Protein AF-A0A6J1WK79-F1 (afdb_monomer_lite)

Sequence (87 aa):
MGLFSKQVEETSPLAAYEGAKLEPRPPFVAPHAVWVRYLCEVAETAKYNSLEKVEMLASLLHRTLPITVGDVRDHINRHVEAVGVRF

Foldseek 3Di:
DQQFDQADDADDPVDDDVPHDNDDDHGRCVVLQVVLVVLVVQCVVCVVPPPVSVVVSVVVCVVQDDPDPPDRPGDGHPDPVSVSSVD

Structure (mmCIF, N/CA/C/O backbone):
data_AF-A0A6J1WK79-F1
#
_entry.id   AF-A0A6J1WK79-F1
#
loop_
_atom_site.group_PDB
_atom_site.id
_atom_site.type_symbol
_atom_site.label_atom_id
_atom_site.label_alt_id
_atom_site.label_comp_id
_atom_site.label_asym_id
_atom_site.label_entity_id
_atom_site.label_seq_id
_atom_site.pdbx_PDB_ins_code
_atom_site.Cartn_x
_atom_site.Cartn_y
_atom_site.Cartn_z
_atom_site.occupancy
_atom_site.B_iso_or_equiv
_atom_site.auth_seq_id
_atom_site.auth_comp_id
_atom_site.auth_asym_id
_atom_site.auth_atom_id
_atom_site.pdbx_PDB_model_num
ATOM 1 N N . MET A 1 1 ? -1.499 -8.328 -6.817 1.00 85.56 1 MET A N 1
ATOM 2 C CA . MET A 1 1 ? -2.182 -7.345 -7.702 1.00 85.56 1 MET A CA 1
ATOM 3 C C . MET A 1 1 ? -1.870 -5.939 -7.219 1.00 85.56 1 MET A C 1
ATOM 5 O O . MET A 1 1 ? -1.692 -5.782 -6.020 1.00 85.56 1 MET A O 1
ATOM 9 N N . GLY A 1 2 ? -1.817 -4.940 -8.107 1.00 92.12 2 GLY A N 1
ATOM 10 C CA . GLY A 1 2 ? -1.609 -3.533 -7.731 1.00 92.12 2 GLY A CA 1
ATOM 11 C C . GLY A 1 2 ? -0.433 -3.326 -6.773 1.00 92.12 2 GLY A C 1
ATOM 12 O O . GLY A 1 2 ? 0.699 -3.642 -7.130 1.00 92.12 2 GLY A O 1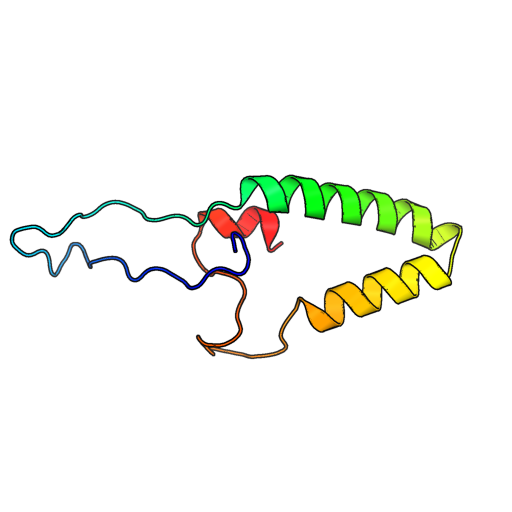
ATOM 13 N N . LEU A 1 3 ? -0.712 -2.869 -5.549 1.00 92.75 3 LEU A N 1
ATOM 14 C CA . LEU A 1 3 ? 0.293 -2.628 -4.504 1.00 92.75 3 LEU A CA 1
ATOM 15 C C . LEU A 1 3 ? 1.130 -3.876 -4.166 1.00 92.75 3 LEU A C 1
ATOM 17 O O . LEU A 1 3 ? 2.327 -3.776 -3.922 1.00 92.75 3 LEU A O 1
ATOM 21 N N . PHE A 1 4 ? 0.517 -5.057 -4.224 1.00 91.94 4 PHE A N 1
ATOM 22 C CA . PHE A 1 4 ? 1.153 -6.356 -3.979 1.00 91.94 4 PHE A CA 1
ATOM 23 C C . PHE A 1 4 ? 1.447 -7.095 -5.296 1.00 91.94 4 PHE A C 1
ATOM 25 O O . PHE A 1 4 ? 1.255 -8.306 -5.413 1.00 91.94 4 PHE A O 1
ATOM 32 N N . SER A 1 5 ? 1.744 -6.370 -6.375 1.00 91.50 5 SER A N 1
ATOM 33 C CA . SER A 1 5 ? 2.223 -6.972 -7.626 1.00 91.50 5 SER A CA 1
ATOM 34 C C . SER A 1 5 ? 3.746 -7.058 -7.630 1.00 91.50 5 SER A C 1
ATOM 36 O O . SER A 1 5 ? 4.421 -6.230 -7.018 1.00 91.50 5 SER A O 1
ATOM 38 N N . LYS A 1 6 ? 4.284 -8.045 -8.355 1.00 89.00 6 LYS A N 1
ATOM 39 C CA . LYS A 1 6 ? 5.727 -8.144 -8.581 1.00 89.00 6 LYS A CA 1
ATOM 40 C C . LYS A 1 6 ? 6.230 -6.878 -9.272 1.00 89.00 6 LYS A C 1
ATOM 42 O O . LYS A 1 6 ? 5.562 -6.356 -10.165 1.00 89.00 6 LYS A O 1
ATOM 47 N N . GLN A 1 7 ? 7.405 -6.410 -8.863 1.00 87.38 7 GLN A N 1
ATOM 48 C CA . GLN A 1 7 ? 8.090 -5.333 -9.567 1.00 87.38 7 GLN A CA 1
ATOM 49 C C . GLN A 1 7 ? 8.408 -5.801 -10.990 1.00 87.38 7 GLN A C 1
ATOM 51 O O . GLN A 1 7 ? 8.960 -6.885 -11.176 1.00 87.38 7 GLN A O 1
ATOM 56 N N . VAL A 1 8 ? 8.048 -4.992 -11.985 1.00 88.56 8 VAL A N 1
ATOM 57 C CA . VAL A 1 8 ? 8.459 -5.237 -13.367 1.00 88.56 8 VAL A CA 1
ATOM 58 C C . VAL A 1 8 ? 9.880 -4.713 -13.530 1.00 88.56 8 VAL A C 1
ATOM 60 O O . VAL A 1 8 ? 10.180 -3.599 -13.104 1.00 88.56 8 VAL A O 1
ATOM 63 N N . GLU A 1 9 ? 10.751 -5.529 -14.115 1.00 86.56 9 GLU A N 1
ATOM 64 C CA . GLU A 1 9 ? 12.108 -5.114 -14.451 1.00 86.56 9 GLU A CA 1
ATOM 65 C C . GLU A 1 9 ? 12.064 -4.136 -15.632 1.00 86.56 9 GLU A C 1
ATOM 67 O O . GLU A 1 9 ? 11.487 -4.422 -16.688 1.00 86.56 9 GLU A O 1
ATOM 72 N N . GLU A 1 10 ? 12.638 -2.955 -15.423 1.00 88.38 10 GLU A N 1
ATOM 73 C CA . GLU A 1 10 ? 12.728 -1.899 -16.424 1.00 88.38 10 GLU A CA 1
ATOM 74 C C . GLU A 1 10 ? 14.112 -1.923 -17.065 1.00 88.38 10 GLU A C 1
ATOM 76 O O . GLU A 1 10 ? 15.131 -2.100 -16.395 1.00 88.38 10 GLU A O 1
ATOM 81 N N . THR A 1 11 ? 14.156 -1.762 -18.386 1.00 90.06 11 THR A N 1
ATOM 82 C CA . THR A 1 11 ? 15.425 -1.736 -19.110 1.00 90.06 11 THR A CA 1
ATOM 83 C C . THR A 1 11 ? 16.176 -0.455 -18.775 1.00 90.06 11 THR A C 1
ATOM 85 O O . THR A 1 11 ? 15.640 0.643 -18.916 1.00 90.06 11 THR A O 1
ATOM 88 N N . SER A 1 12 ? 17.436 -0.597 -18.357 1.00 89.50 12 SER A N 1
ATOM 89 C CA . SER A 1 12 ? 18.294 0.552 -18.077 1.00 89.50 12 SER A CA 1
ATOM 90 C C . SER A 1 12 ? 18.479 1.404 -19.339 1.00 89.50 12 SER A C 1
ATOM 92 O O . SER A 1 12 ? 18.850 0.858 -20.383 1.00 89.50 12 SER A O 1
ATOM 94 N N . PRO A 1 13 ? 18.311 2.739 -19.261 1.00 90.00 13 PRO A N 1
ATOM 95 C CA . PRO A 1 13 ? 18.545 3.624 -20.402 1.00 90.00 13 PRO A CA 1
ATOM 96 C C . PRO A 1 13 ? 20.010 3.606 -20.865 1.00 90.00 13 PRO A C 1
ATOM 98 O O .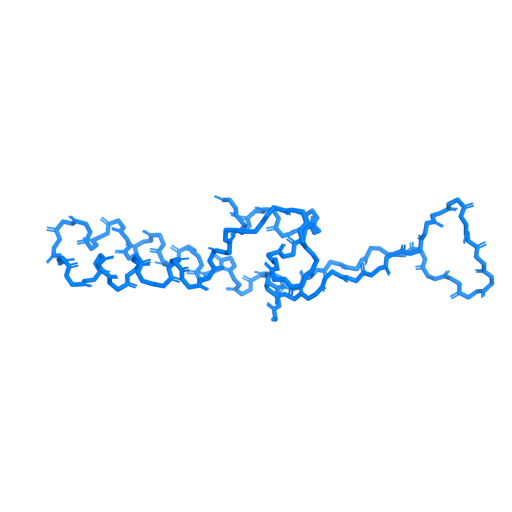 PRO A 1 13 ? 20.295 3.932 -22.012 1.00 90.00 13 PRO A O 1
ATOM 101 N N . LEU A 1 14 ? 20.938 3.188 -19.996 1.00 93.19 14 LEU A N 1
ATOM 102 C CA . LEU A 1 14 ? 22.360 3.044 -20.319 1.00 93.19 14 LEU A CA 1
ATOM 103 C C . LEU A 1 14 ? 22.686 1.733 -21.056 1.00 93.19 14 LEU A C 1
ATOM 105 O O . LEU A 1 14 ? 23.806 1.565 -21.526 1.00 93.19 14 LEU A O 1
ATOM 109 N N . ALA A 1 15 ? 21.730 0.805 -21.145 1.00 91.06 15 ALA A N 1
ATOM 110 C CA . ALA A 1 15 ? 21.872 -0.496 -21.798 1.00 91.06 15 ALA A CA 1
ATOM 111 C C . ALA A 1 15 ? 20.704 -0.755 -22.770 1.00 91.06 15 ALA A C 1
ATOM 113 O O . ALA A 1 15 ? 20.130 -1.845 -22.808 1.00 91.06 15 ALA A O 1
ATOM 114 N N . ALA A 1 16 ? 20.317 0.274 -23.530 1.00 91.62 16 ALA A N 1
ATOM 115 C CA . ALA A 1 16 ? 19.270 0.166 -24.539 1.00 91.62 16 ALA A CA 1
ATOM 116 C C . ALA A 1 16 ? 19.710 -0.737 -25.706 1.00 91.62 16 ALA A C 1
ATOM 118 O O . ALA A 1 16 ? 20.862 -0.701 -26.138 1.00 91.62 16 ALA A O 1
ATOM 119 N N . TYR A 1 17 ? 18.777 -1.528 -26.232 1.00 91.69 17 TYR A N 1
ATOM 120 C CA . TYR A 1 17 ? 18.976 -2.412 -27.383 1.00 91.69 17 TYR A CA 1
ATOM 121 C C . TYR A 1 17 ? 17.822 -2.252 -28.381 1.00 91.69 17 TYR A C 1
ATOM 123 O O . TYR A 1 17 ? 16.796 -1.643 -28.067 1.00 91.69 17 TYR A O 1
ATOM 131 N N . GLU A 1 18 ? 17.977 -2.776 -29.596 1.00 91.94 18 GLU A N 1
ATOM 132 C CA . GLU A 1 18 ? 16.941 -2.684 -30.628 1.00 91.94 18 GLU A CA 1
ATOM 133 C C . GLU A 1 18 ? 15.646 -3.380 -30.172 1.00 91.94 18 GLU A C 1
ATOM 135 O O . GLU A 1 18 ? 15.633 -4.568 -29.858 1.00 91.94 18 GLU A O 1
ATOM 140 N N . GLY A 1 19 ? 14.551 -2.619 -30.088 1.00 87.44 19 GLY A N 1
ATOM 141 C CA . GLY A 1 19 ? 13.266 -3.093 -29.560 1.00 87.44 19 GLY A CA 1
ATOM 142 C C . GLY A 1 19 ? 13.060 -2.883 -28.053 1.00 87.44 19 GLY A C 1
ATOM 143 O O . GLY A 1 19 ? 11.971 -3.171 -27.548 1.00 87.44 19 GLY A O 1
ATOM 144 N N . ALA A 1 20 ? 14.043 -2.338 -27.327 1.00 88.94 20 ALA A N 1
ATOM 145 C CA . ALA A 1 20 ? 13.869 -1.962 -25.928 1.00 88.94 20 ALA A CA 1
ATOM 146 C C . ALA A 1 20 ? 12.871 -0.799 -25.789 1.00 88.94 20 ALA A C 1
ATOM 148 O O . ALA A 1 20 ? 13.060 0.279 -26.353 1.00 88.94 20 ALA A O 1
ATOM 149 N N . LYS A 1 21 ? 11.817 -0.999 -24.990 1.00 88.38 21 LYS A N 1
ATOM 150 C CA . LYS A 1 21 ? 10.884 0.069 -24.607 1.00 88.38 21 LYS A CA 1
ATOM 151 C C . LYS A 1 21 ? 11.333 0.707 -23.298 1.00 88.38 21 LYS A C 1
ATOM 153 O O . LYS A 1 21 ? 11.144 0.117 -22.233 1.00 88.38 21 LYS A O 1
ATOM 158 N N . LEU A 1 22 ? 11.912 1.901 -23.403 1.00 88.69 22 LEU A N 1
ATOM 159 C CA . LEU A 1 22 ? 12.335 2.737 -22.276 1.00 88.69 22 LEU A CA 1
ATOM 160 C C . LEU A 1 22 ? 11.157 3.574 -21.759 1.00 88.69 22 LEU A C 1
ATOM 162 O O . LEU A 1 22 ? 11.155 4.798 -21.850 1.00 88.69 22 LEU A O 1
ATOM 166 N N . GLU A 1 23 ? 10.125 2.897 -21.270 1.00 89.69 23 GLU A N 1
ATOM 167 C CA . GLU A 1 23 ? 8.942 3.528 -2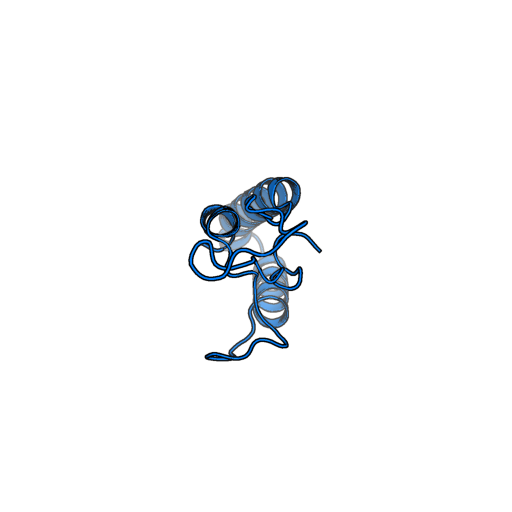0.688 1.00 89.69 23 GLU A CA 1
ATOM 168 C C . GLU A 1 23 ? 8.749 3.052 -19.241 1.00 89.69 23 GLU A C 1
ATOM 170 O O . GLU A 1 23 ? 9.003 1.873 -18.965 1.00 89.69 23 GLU A O 1
ATOM 175 N N . PRO A 1 24 ? 8.301 3.929 -18.322 1.00 88.38 24 PRO A N 1
ATOM 176 C CA . PRO A 1 24 ? 7.960 3.523 -16.964 1.00 88.38 24 PRO A CA 1
ATOM 177 C C . PRO A 1 24 ? 6.843 2.478 -16.962 1.00 88.38 24 PRO A C 1
ATOM 179 O O . PRO A 1 24 ? 5.880 2.583 -17.729 1.00 88.38 24 PRO A O 1
ATOM 182 N N . ARG A 1 25 ? 6.926 1.494 -16.066 1.00 91.12 25 ARG A N 1
ATOM 183 C CA . ARG A 1 25 ? 5.922 0.428 -15.917 1.00 91.12 25 ARG A CA 1
ATOM 184 C C . ARG A 1 25 ? 5.358 0.422 -14.497 1.00 91.12 25 ARG A C 1
ATOM 186 O O . ARG A 1 25 ? 5.641 -0.493 -13.715 1.00 91.12 25 ARG A O 1
ATOM 193 N N . PRO A 1 26 ? 4.537 1.429 -14.149 1.00 92.75 26 PRO A N 1
ATOM 194 C CA . PRO A 1 26 ? 4.012 1.558 -12.804 1.00 92.75 26 PRO A CA 1
ATOM 195 C C . PRO A 1 26 ? 2.959 0.484 -12.488 1.00 92.75 26 PRO A C 1
ATOM 197 O O . PRO A 1 26 ? 2.172 0.094 -13.356 1.00 92.75 26 PRO A O 1
ATOM 200 N N . PRO A 1 27 ? 2.876 0.025 -11.228 1.00 94.25 27 PRO A N 1
ATOM 201 C CA . PRO A 1 27 ? 1.778 -0.820 -10.783 1.00 94.25 27 PRO A CA 1
ATOM 202 C C . PRO A 1 27 ? 0.470 -0.022 -10.708 1.00 94.25 27 PRO A C 1
ATOM 204 O O . PRO A 1 27 ? 0.439 1.133 -10.288 1.00 94.25 27 PRO A O 1
ATOM 207 N N . PHE A 1 28 ? -0.655 -0.666 -11.022 1.00 95.31 28 PHE A N 1
ATOM 208 C CA . PHE A 1 28 ? -1.970 -0.043 -10.874 1.00 95.31 28 PHE A CA 1
ATOM 209 C C . PHE A 1 28 ? -2.432 -0.042 -9.405 1.00 95.31 28 PHE A C 1
ATOM 211 O O . PHE A 1 28 ? -3.000 -1.021 -8.910 1.00 95.31 28 PHE A O 1
ATOM 218 N N . VAL A 1 29 ? -2.168 1.057 -8.691 1.00 96.25 29 VAL A N 1
ATOM 219 C CA . VAL A 1 29 ? -2.430 1.189 -7.242 1.00 96.25 29 VAL A CA 1
ATOM 220 C C . VAL A 1 29 ? -3.678 1.998 -6.885 1.00 96.25 29 VAL A C 1
ATOM 222 O O . VAL A 1 29 ? -4.081 1.983 -5.726 1.00 96.25 29 VAL A O 1
ATOM 225 N N . ALA A 1 30 ? -4.346 2.635 -7.853 1.00 96.12 30 ALA A N 1
ATOM 226 C CA . ALA A 1 30 ? -5.517 3.482 -7.596 1.00 96.12 30 ALA A CA 1
ATOM 227 C C . ALA A 1 30 ? -6.630 2.797 -6.766 1.00 96.12 30 ALA A C 1
ATOM 229 O O . ALA A 1 30 ? -7.129 3.420 -5.828 1.00 96.12 30 ALA A O 1
ATOM 230 N N . PRO A 1 31 ? -6.980 1.511 -6.991 1.00 96.31 31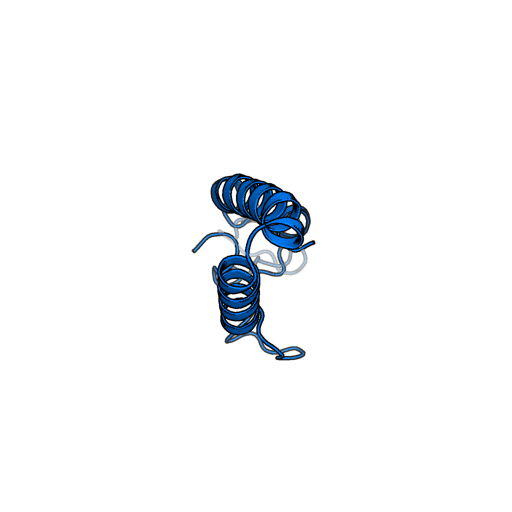 PRO A N 1
ATOM 231 C CA . PRO A 1 31 ? -7.956 0.833 -6.139 1.00 96.31 31 PRO A CA 1
ATOM 232 C C . PRO A 1 31 ? -7.473 0.677 -4.693 1.00 96.31 31 PRO A C 1
ATOM 234 O O . PRO A 1 31 ? -8.258 0.817 -3.760 1.00 96.31 31 PRO A O 1
ATOM 237 N N . HIS A 1 32 ? -6.178 0.414 -4.497 1.00 95.94 32 HIS A N 1
ATOM 238 C CA . HIS A 1 32 ? -5.603 0.260 -3.161 1.00 95.94 32 HIS A CA 1
ATOM 239 C C . HIS A 1 32 ? -5.593 1.594 -2.406 1.00 95.94 32 HIS A C 1
ATOM 241 O O . HIS A 1 32 ? -5.804 1.586 -1.202 1.00 95.94 32 HIS A O 1
ATOM 247 N N . ALA A 1 33 ? -5.440 2.730 -3.094 1.00 96.31 33 ALA A N 1
ATOM 248 C CA . ALA A 1 33 ? -5.531 4.052 -2.470 1.00 96.31 33 ALA A CA 1
ATOM 249 C C . ALA A 1 33 ? -6.907 4.292 -1.823 1.00 96.31 33 ALA A C 1
ATOM 251 O O . ALA A 1 33 ? -6.999 4.744 -0.683 1.00 96.31 33 ALA A O 1
ATOM 252 N N . VAL A 1 34 ? -7.984 3.931 -2.530 1.00 97.31 34 VAL A N 1
ATOM 253 C CA . VAL A 1 34 ? -9.356 4.032 -2.007 1.00 97.31 34 VAL A CA 1
ATOM 254 C C . VAL A 1 34 ? -9.558 3.079 -0.827 1.00 97.31 34 VAL A C 1
ATOM 256 O O . VAL A 1 34 ? -10.116 3.473 0.194 1.00 97.31 34 VAL A O 1
ATOM 259 N N . TRP A 1 35 ? -9.061 1.844 -0.941 1.00 96.19 35 TRP A N 1
ATOM 260 C CA . TRP A 1 35 ? -9.148 0.848 0.129 1.00 96.19 35 TRP A CA 1
ATOM 261 C C . TRP A 1 35 ? -8.401 1.262 1.396 1.00 96.19 35 TRP A C 1
ATOM 263 O O . TRP A 1 35 ? -8.958 1.153 2.484 1.00 96.19 35 TRP A O 1
ATOM 273 N N . VAL A 1 36 ? -7.168 1.759 1.274 1.00 95.94 36 VAL A N 1
ATOM 274 C CA . VAL A 1 36 ? -6.380 2.228 2.422 1.00 95.94 36 VAL A CA 1
ATOM 275 C C . VAL A 1 36 ? -7.070 3.411 3.090 1.00 95.94 36 VAL A C 1
ATOM 277 O O . VAL A 1 36 ? -7.235 3.395 4.306 1.00 95.94 36 VAL A O 1
ATOM 280 N N . ARG A 1 37 ? -7.578 4.378 2.314 1.00 96.81 37 ARG A N 1
ATOM 281 C CA . ARG A 1 37 ? -8.356 5.495 2.867 1.00 96.81 37 ARG A CA 1
ATOM 282 C C . ARG A 1 37 ? -9.560 5.013 3.677 1.00 96.81 37 ARG A C 1
ATOM 284 O O . ARG A 1 37 ? -9.767 5.479 4.794 1.00 96.81 37 ARG A O 1
ATOM 291 N N . TYR A 1 38 ? -10.324 4.066 3.139 1.00 96.81 38 TYR A N 1
ATOM 292 C CA . TYR A 1 38 ? -11.445 3.471 3.860 1.00 96.81 38 TYR A CA 1
ATOM 293 C C . TYR A 1 38 ? -10.989 2.791 5.160 1.00 96.81 38 TYR A C 1
ATOM 295 O O . TYR A 1 38 ? -11.580 3.019 6.213 1.00 96.81 38 TYR A O 1
ATOM 303 N N . LEU A 1 39 ? -9.910 2.001 5.122 1.00 96.38 39 LEU A N 1
ATOM 304 C CA . LEU A 1 39 ? -9.366 1.348 6.317 1.00 96.38 39 LEU A CA 1
ATOM 305 C C . LEU A 1 39 ? -8.923 2.361 7.382 1.00 96.38 39 LEU A C 1
ATOM 307 O O . LEU A 1 39 ? -9.139 2.110 8.566 1.00 96.38 39 LEU A O 1
ATOM 311 N N . CYS A 1 40 ? -8.365 3.509 6.986 1.00 96.12 40 CYS A N 1
ATOM 312 C CA . CYS A 1 40 ? -8.041 4.598 7.909 1.00 96.12 40 CYS A CA 1
ATOM 313 C C . CYS A 1 40 ? -9.296 5.153 8.597 1.00 96.12 40 CYS A C 1
ATOM 315 O O . CYS A 1 40 ? -9.310 5.299 9.817 1.00 96.12 40 CYS A O 1
ATOM 317 N N . GLU A 1 41 ? -10.369 5.412 7.847 1.00 96.44 41 GLU A N 1
ATOM 318 C CA . GLU A 1 41 ? -11.644 5.890 8.403 1.00 96.44 41 GLU A CA 1
ATOM 319 C C . GLU A 1 41 ? -12.272 4.849 9.356 1.00 96.44 41 GLU A C 1
ATOM 321 O O . GLU A 1 41 ? -12.767 5.185 10.439 1.00 96.44 41 GLU A O 1
ATOM 326 N N . VAL A 1 42 ? -12.191 3.558 9.012 1.00 96.2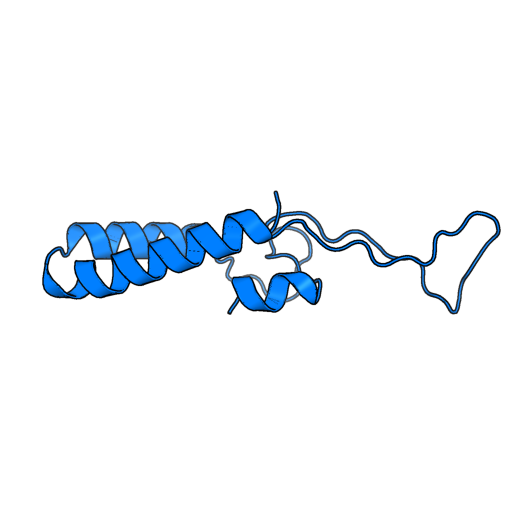5 42 VAL A N 1
ATOM 327 C CA . VAL A 1 42 ? -12.630 2.464 9.895 1.00 96.25 42 VAL A CA 1
ATOM 328 C C . VAL A 1 42 ? -11.775 2.402 11.161 1.00 96.25 42 VAL A C 1
ATOM 330 O O . VAL A 1 42 ? -12.330 2.257 12.247 1.00 96.25 42 VAL A O 1
ATOM 333 N N . ALA A 1 43 ? -10.453 2.547 11.065 1.00 96.69 43 ALA A N 1
ATOM 334 C CA . ALA A 1 43 ? -9.565 2.538 12.228 1.00 96.69 43 ALA A CA 1
ATOM 335 C C . ALA A 1 43 ? -9.844 3.719 13.174 1.00 96.69 43 ALA A C 1
ATOM 337 O O . ALA A 1 43 ? -9.939 3.533 14.391 1.00 96.69 43 ALA A O 1
ATOM 338 N N . GLU A 1 44 ? -10.045 4.916 12.615 1.00 96.81 44 GLU A N 1
ATOM 339 C CA . GLU A 1 44 ? -10.356 6.136 13.368 1.00 96.81 44 GLU A CA 1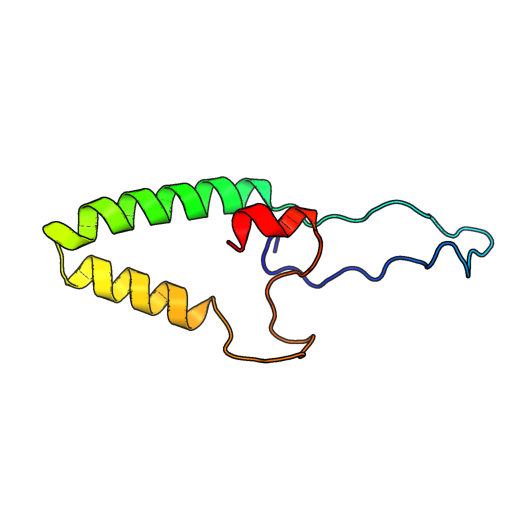
ATOM 340 C C . GLU A 1 44 ? -11.664 6.032 14.157 1.00 96.81 44 GLU A C 1
ATOM 342 O O . GLU A 1 44 ? -11.773 6.572 15.258 1.00 96.81 44 GLU A O 1
ATOM 347 N N . THR A 1 45 ? -12.648 5.307 13.630 1.00 95.94 45 THR A N 1
ATOM 348 C CA . THR A 1 45 ? -13.923 5.087 14.325 1.00 95.94 45 THR A CA 1
ATOM 349 C C . THR A 1 45 ? -13.861 3.899 15.287 1.00 95.94 45 THR A C 1
ATOM 351 O O . THR A 1 45 ? -14.328 3.999 16.425 1.00 95.94 45 THR A O 1
ATOM 354 N N . ALA A 1 46 ? -13.265 2.779 14.868 1.00 96.75 46 ALA A N 1
ATOM 355 C CA . ALA A 1 46 ? -13.205 1.534 15.633 1.00 96.75 46 ALA A CA 1
ATOM 356 C C . ALA A 1 46 ? -12.449 1.684 16.957 1.00 96.75 46 ALA A C 1
ATOM 358 O O . ALA A 1 46 ? -12.876 1.104 17.959 1.00 96.75 46 ALA A O 1
ATOM 359 N N . LYS A 1 47 ? -11.391 2.510 16.991 1.00 94.19 47 LYS A N 1
ATOM 360 C CA . LYS A 1 47 ? -10.562 2.714 18.192 1.00 94.19 47 LYS A CA 1
ATOM 361 C C . LYS A 1 47 ? -11.338 3.204 19.420 1.00 94.19 47 LYS A C 1
ATOM 363 O O . LYS A 1 47 ? -10.865 3.019 20.536 1.00 94.19 47 LYS A O 1
ATOM 368 N N . TYR A 1 48 ? -12.524 3.788 19.232 1.00 96.31 48 TYR A N 1
ATOM 369 C CA . TYR A 1 48 ? -13.372 4.269 20.327 1.00 96.31 48 TYR A CA 1
ATOM 370 C C . TYR A 1 48 ? -14.592 3.392 20.617 1.00 96.31 48 TYR A C 1
ATOM 372 O O . TYR A 1 48 ? -15.221 3.577 21.655 1.00 96.31 48 TYR A O 1
ATOM 380 N N . ASN A 1 49 ? -14.972 2.480 19.714 1.00 93.81 49 ASN A N 1
ATOM 381 C CA . ASN A 1 49 ? -16.275 1.808 19.796 1.00 93.81 49 ASN A CA 1
ATOM 382 C C . ASN A 1 49 ? -16.234 0.277 19.754 1.00 93.81 49 ASN A C 1
ATOM 384 O O . ASN A 1 49 ? -17.247 -0.347 20.069 1.00 93.81 49 ASN A O 1
ATOM 388 N N . SER A 1 50 ? -15.122 -0.349 19.354 1.00 96.38 50 SER A N 1
ATOM 389 C CA . SER A 1 50 ? -15.088 -1.803 19.178 1.00 96.38 50 SER A CA 1
ATOM 390 C C . SER A 1 50 ? -13.667 -2.359 19.190 1.00 96.38 50 SER A C 1
ATOM 392 O O . SER A 1 50 ? -12.917 -2.197 18.228 1.00 96.38 50 SER A O 1
ATOM 394 N N . LEU A 1 51 ? -13.332 -3.090 20.257 1.00 96.94 51 LEU A N 1
ATOM 395 C CA . LEU A 1 51 ? -12.068 -3.823 20.364 1.00 96.94 51 LEU A CA 1
ATOM 396 C C . LEU A 1 51 ? -11.936 -4.892 19.269 1.00 96.94 51 LEU A C 1
ATOM 398 O O . LEU A 1 51 ? -10.901 -4.981 18.622 1.00 96.94 51 LEU A O 1
ATOM 402 N N . GLU A 1 52 ? -13.010 -5.633 18.997 1.00 97.50 52 GLU A N 1
ATOM 403 C CA . GLU A 1 52 ? -13.041 -6.676 17.963 1.00 97.50 52 GLU A CA 1
ATOM 404 C C . GLU A 1 52 ? -12.645 -6.129 16.580 1.00 97.50 52 GLU A C 1
ATOM 406 O O . GLU A 1 52 ? -11.830 -6.722 15.874 1.00 97.50 52 GLU A O 1
ATOM 411 N N . LYS A 1 53 ? -13.155 -4.949 16.195 1.00 95.75 53 LYS A N 1
ATOM 412 C CA . LYS A 1 53 ? -12.767 -4.307 14.927 1.00 95.75 53 LYS A CA 1
ATOM 413 C C . LYS A 1 53 ? -11.294 -3.917 14.901 1.00 95.75 53 LYS A C 1
ATOM 415 O O . LYS A 1 53 ? -10.655 -4.061 13.861 1.00 95.75 53 LYS A O 1
ATOM 420 N N . VAL A 1 54 ? -10.753 -3.446 16.022 1.00 97.81 54 VAL A N 1
ATOM 421 C CA . VAL A 1 54 ? -9.324 -3.125 16.138 1.00 97.81 54 VAL A CA 1
ATOM 422 C C . VAL A 1 54 ? -8.475 -4.388 15.975 1.00 97.81 54 VAL A C 1
ATOM 424 O O . VAL A 1 54 ? -7.505 -4.371 15.219 1.00 97.81 54 VAL A O 1
ATOM 427 N N . GLU A 1 55 ? -8.859 -5.501 16.599 1.00 97.75 55 GLU A N 1
ATOM 428 C CA . GLU A 1 55 ? -8.153 -6.784 16.467 1.00 97.75 55 GLU A CA 1
ATOM 429 C C . GLU A 1 55 ? -8.212 -7.344 15.039 1.00 97.75 55 GLU A C 1
ATOM 431 O O . GLU A 1 55 ? -7.209 -7.856 14.526 1.00 97.75 55 GLU A O 1
ATOM 436 N N . MET A 1 56 ? -9.353 -7.197 14.359 1.00 97.06 56 MET A N 1
ATOM 437 C CA . MET A 1 56 ? -9.483 -7.558 12.945 1.00 97.06 56 MET A CA 1
ATOM 438 C C . MET A 1 56 ? -8.560 -6.717 12.056 1.00 97.06 56 MET A C 1
ATOM 440 O O . MET A 1 56 ? -7.867 -7.273 11.200 1.00 97.06 56 MET A O 1
ATOM 444 N N . LEU A 1 57 ? -8.503 -5.398 12.270 1.00 96.62 57 LEU A N 1
ATOM 445 C CA . LEU A 1 57 ? -7.602 -4.506 11.533 1.00 96.62 57 LEU A CA 1
ATOM 446 C C . LEU A 1 57 ? -6.128 -4.843 11.794 1.00 96.62 57 LEU A C 1
ATOM 448 O O . LEU A 1 57 ? -5.345 -4.930 10.849 1.00 96.62 57 LEU A O 1
ATOM 452 N N . ALA A 1 58 ? -5.753 -5.098 13.049 1.00 96.25 58 ALA A N 1
ATOM 453 C CA . ALA A 1 58 ? -4.399 -5.519 13.402 1.00 96.25 58 ALA A CA 1
ATOM 454 C C . ALA A 1 58 ? -4.025 -6.846 12.719 1.00 96.25 58 ALA A C 1
ATOM 456 O O . ALA A 1 58 ? -2.942 -6.976 12.149 1.00 96.25 58 ALA A O 1
ATOM 457 N N . SER A 1 59 ? -4.947 -7.812 12.708 1.00 96.56 59 SER A N 1
ATOM 458 C CA . SER A 1 59 ? -4.759 -9.103 12.036 1.00 96.56 59 SER A CA 1
ATOM 459 C C . SER A 1 59 ? -4.604 -8.959 10.523 1.00 96.56 59 SER A C 1
ATOM 461 O O . SER A 1 59 ? -3.788 -9.660 9.921 1.00 96.56 59 SER A O 1
ATOM 463 N N . LEU A 1 60 ? -5.363 -8.050 9.906 1.00 95.31 60 LEU A N 1
ATOM 464 C CA . LEU A 1 60 ? -5.225 -7.721 8.490 1.00 95.31 60 LEU A CA 1
ATOM 465 C C . LEU A 1 60 ? -3.826 -7.165 8.208 1.00 95.31 60 LEU A C 1
ATOM 467 O O . LEU A 1 60 ? -3.120 -7.719 7.367 1.00 95.31 60 LEU A O 1
ATOM 471 N N . LEU A 1 61 ? -3.393 -6.151 8.965 1.00 93.38 61 LEU A N 1
ATOM 472 C CA . LEU A 1 61 ? -2.086 -5.515 8.782 1.00 93.38 61 LEU A CA 1
ATOM 473 C C . LEU A 1 61 ? -0.928 -6.499 8.981 1.00 93.38 61 LEU A C 1
ATOM 475 O O . LEU A 1 61 ? -0.031 -6.543 8.142 1.00 93.38 61 LEU A O 1
ATOM 479 N N . HIS A 1 62 ? -0.973 -7.341 10.018 1.00 92.56 62 HIS A N 1
ATOM 480 C CA . HIS A 1 62 ? 0.052 -8.365 10.257 1.00 92.56 62 HIS A CA 1
ATOM 481 C C . HIS A 1 62 ? 0.191 -9.371 9.109 1.00 92.56 62 HIS A C 1
ATOM 483 O O . HIS A 1 62 ? 1.281 -9.883 8.874 1.00 92.56 62 HIS A O 1
ATOM 489 N N . ARG A 1 63 ? -0.896 -9.672 8.391 1.00 90.69 63 ARG A N 1
ATOM 490 C CA . ARG A 1 63 ? -0.860 -10.593 7.245 1.00 90.69 63 ARG A CA 1
ATOM 491 C C . ARG A 1 63 ? -0.422 -9.911 5.954 1.00 90.69 63 ARG A C 1
ATOM 493 O O . ARG A 1 63 ? 0.129 -10.576 5.084 1.00 90.69 63 ARG A O 1
ATOM 500 N N . THR A 1 64 ? -0.688 -8.614 5.807 1.00 90.56 64 THR A N 1
ATOM 501 C CA . THR A 1 64 ? -0.388 -7.869 4.575 1.00 90.56 64 THR A CA 1
ATOM 502 C C . THR A 1 64 ? 0.959 -7.150 4.594 1.00 90.56 64 THR A C 1
ATOM 504 O O . THR A 1 64 ? 1.460 -6.804 3.526 1.00 90.56 64 THR A O 1
ATOM 507 N N . LEU A 1 65 ? 1.541 -6.899 5.772 1.00 88.56 65 LEU A N 1
ATOM 508 C CA . LEU A 1 65 ? 2.820 -6.203 5.934 1.00 88.56 65 LEU A CA 1
ATOM 509 C C . LEU A 1 65 ? 3.933 -7.206 6.291 1.00 88.56 65 LEU A C 1
ATOM 511 O O . LEU A 1 65 ? 4.085 -7.565 7.460 1.00 88.56 65 LEU A O 1
ATOM 515 N N . PRO A 1 66 ? 4.718 -7.677 5.307 1.00 83.75 66 PRO A N 1
ATOM 516 C CA . PRO A 1 66 ? 5.768 -8.657 5.550 1.00 83.75 66 PRO A CA 1
ATOM 517 C C . PRO A 1 66 ? 6.944 -8.042 6.323 1.00 83.75 66 PRO A C 1
ATOM 519 O O . PRO A 1 66 ? 7.455 -6.979 5.968 1.00 83.75 66 PRO A O 1
ATOM 522 N N . ILE A 1 67 ? 7.427 -8.748 7.351 1.00 81.38 67 ILE A N 1
ATOM 523 C CA . ILE A 1 67 ? 8.637 -8.394 8.116 1.00 81.38 67 ILE A CA 1
ATOM 524 C C . ILE A 1 67 ? 9.856 -9.018 7.421 1.00 81.38 67 ILE A C 1
ATOM 526 O O . ILE A 1 67 ? 10.575 -9.848 7.972 1.00 81.38 67 ILE A O 1
ATOM 530 N N . THR A 1 68 ? 10.060 -8.660 6.157 1.00 83.00 68 THR A N 1
ATOM 531 C CA . THR A 1 68 ? 11.190 -9.134 5.349 1.00 83.00 68 THR A CA 1
ATOM 532 C C . THR A 1 68 ? 11.997 -7.943 4.863 1.00 83.00 68 THR A C 1
ATOM 534 O O . THR A 1 68 ? 11.456 -7.025 4.245 1.00 83.00 68 THR A O 1
ATOM 537 N N . VAL A 1 69 ? 13.306 -7.957 5.108 1.00 81.25 69 VAL A N 1
ATOM 538 C CA . VAL A 1 69 ? 14.216 -6.892 4.672 1.00 81.25 69 VAL A CA 1
ATOM 539 C C . VAL A 1 69 ? 14.913 -7.327 3.391 1.00 81.25 69 VAL A C 1
ATOM 541 O O . VAL A 1 69 ? 15.493 -8.405 3.330 1.00 81.25 69 VAL A O 1
ATOM 544 N N . GLY A 1 70 ? 14.866 -6.490 2.355 1.00 74.25 70 GLY A N 1
ATOM 545 C CA . GLY A 1 70 ? 15.636 -6.704 1.127 1.00 74.25 70 GLY A CA 1
ATOM 546 C C . GLY A 1 70 ? 15.113 -7.793 0.180 1.00 74.25 70 GLY A C 1
ATOM 547 O O . GLY A 1 70 ? 15.486 -7.753 -0.986 1.00 74.25 70 GLY A O 1
ATOM 548 N N . ASP A 1 71 ? 14.213 -8.681 0.612 1.00 72.44 71 ASP A N 1
ATOM 549 C CA . ASP A 1 71 ? 13.686 -9.759 -0.240 1.00 72.44 71 ASP A CA 1
ATOM 550 C C . ASP A 1 71 ? 12.779 -9.232 -1.374 1.00 72.44 71 ASP A C 1
ATOM 552 O O . ASP A 1 71 ? 12.088 -8.214 -1.239 1.00 72.44 71 ASP A O 1
ATOM 556 N N . VAL A 1 72 ? 12.817 -9.944 -2.502 1.00 67.62 72 VAL A N 1
ATOM 557 C CA . VAL A 1 72 ? 12.067 -9.706 -3.747 1.00 67.62 72 VAL A CA 1
ATOM 558 C C . VAL A 1 72 ? 10.823 -10.612 -3.829 1.00 67.62 72 VAL A C 1
ATOM 560 O O . VAL A 1 72 ? 9.925 -10.374 -4.635 1.00 67.62 72 VAL A O 1
ATOM 563 N N . ARG A 1 73 ? 10.731 -11.653 -2.993 1.00 68.06 73 ARG A N 1
ATOM 564 C CA . ARG A 1 73 ? 9.665 -12.663 -3.108 1.00 68.06 73 ARG A CA 1
ATOM 565 C C . ARG A 1 73 ? 8.356 -12.284 -2.418 1.00 68.06 73 ARG A C 1
ATOM 567 O O . ARG A 1 73 ? 7.308 -12.525 -3.006 1.00 68.06 73 ARG A O 1
ATOM 574 N N . ASP A 1 74 ? 8.425 -11.601 -1.278 1.00 65.62 74 ASP A N 1
ATOM 575 C CA . ASP A 1 74 ? 7.259 -11.235 -0.465 1.00 65.62 74 ASP A CA 1
ATOM 576 C C . ASP A 1 74 ? 7.315 -9.755 -0.070 1.00 65.62 74 ASP A C 1
ATOM 578 O O . ASP A 1 74 ? 7.520 -9.411 1.090 1.00 65.62 74 ASP A O 1
ATOM 582 N N . HIS A 1 75 ? 7.180 -8.844 -1.039 1.00 75.38 75 HIS A N 1
ATOM 583 C CA . HIS A 1 75 ? 7.212 -7.409 -0.753 1.00 75.38 75 HIS A CA 1
ATOM 584 C C . HIS A 1 75 ? 6.066 -6.630 -1.391 1.00 75.38 75 HIS A C 1
ATOM 586 O O . HIS A 1 75 ? 5.552 -6.948 -2.463 1.00 75.38 75 HIS A O 1
ATOM 592 N N . ILE A 1 76 ? 5.733 -5.521 -0.734 1.00 89.75 76 ILE A N 1
ATOM 593 C CA . ILE A 1 76 ? 4.973 -4.428 -1.332 1.00 89.75 76 ILE A CA 1
ATOM 594 C C . ILE A 1 76 ? 5.802 -3.833 -2.467 1.00 89.75 76 ILE A C 1
ATOM 596 O O . ILE A 1 76 ? 7.002 -3.587 -2.299 1.00 89.75 76 ILE A O 1
ATOM 600 N N . ASN A 1 77 ? 5.175 -3.601 -3.617 1.00 91.06 77 ASN A N 1
ATOM 601 C CA . ASN A 1 77 ? 5.825 -3.061 -4.803 1.00 91.06 77 ASN A CA 1
ATOM 602 C C . ASN A 1 77 ? 6.644 -1.793 -4.465 1.00 91.06 77 ASN A C 1
ATOM 604 O O . ASN A 1 77 ? 6.216 -0.936 -3.681 1.00 91.06 77 ASN A O 1
ATOM 608 N N . ARG A 1 78 ? 7.873 -1.715 -4.996 1.00 89.44 78 ARG A N 1
ATOM 609 C CA . ARG A 1 78 ? 8.836 -0.656 -4.650 1.00 89.44 78 ARG A CA 1
ATOM 610 C C . ARG A 1 78 ? 8.868 0.486 -5.658 1.00 89.44 78 ARG A C 1
ATOM 612 O O . ARG A 1 78 ? 9.560 1.468 -5.398 1.00 89.44 78 ARG A O 1
ATOM 619 N N . HIS A 1 79 ? 8.112 0.381 -6.748 1.00 92.06 79 HIS A N 1
ATOM 620 C CA . HIS A 1 79 ? 7.951 1.447 -7.723 1.00 92.06 79 HIS A CA 1
ATOM 621 C C . HIS A 1 79 ? 7.473 2.742 -7.047 1.00 92.06 79 HIS A C 1
ATOM 623 O O . HIS A 1 79 ? 6.659 2.709 -6.121 1.00 92.06 79 HIS A O 1
ATOM 629 N N . VAL A 1 80 ? 7.960 3.888 -7.527 1.00 92.12 80 VAL A N 1
ATOM 630 C CA . VAL A 1 80 ? 7.685 5.206 -6.927 1.00 92.12 80 VAL A CA 1
ATOM 631 C C . VAL A 1 80 ? 6.189 5.535 -6.880 1.00 92.12 80 VAL A C 1
ATOM 633 O O . VAL A 1 80 ? 5.694 5.981 -5.853 1.00 92.12 80 VAL A O 1
ATOM 636 N N . GLU A 1 81 ? 5.437 5.189 -7.925 1.00 93.19 81 GLU A N 1
ATOM 637 C CA . GLU A 1 81 ? 3.972 5.355 -7.966 1.00 93.19 81 GLU A CA 1
ATOM 638 C C . GLU A 1 81 ? 3.211 4.606 -6.856 1.00 93.19 81 GLU A C 1
ATOM 640 O O . GLU A 1 81 ? 2.090 4.973 -6.521 1.00 93.19 81 GLU A O 1
ATOM 645 N N . ALA A 1 82 ? 3.796 3.570 -6.243 1.00 93.12 82 ALA A N 1
ATOM 646 C CA . ALA A 1 82 ? 3.164 2.853 -5.134 1.00 93.12 82 ALA A CA 1
ATOM 647 C C . ALA A 1 82 ? 3.382 3.526 -3.765 1.00 93.12 82 ALA A C 1
ATOM 649 O O . ALA A 1 82 ? 2.732 3.145 -2.790 1.00 93.12 82 ALA A O 1
ATOM 650 N N . VAL A 1 83 ? 4.283 4.512 -3.672 1.00 93.25 83 VAL A N 1
ATOM 651 C CA . VAL A 1 83 ? 4.712 5.127 -2.403 1.00 93.25 83 VAL A CA 1
ATOM 652 C C . VAL A 1 83 ? 3.541 5.734 -1.640 1.00 93.25 83 VAL A C 1
ATOM 654 O O . VAL A 1 83 ? 3.427 5.476 -0.448 1.00 93.25 83 VAL A O 1
ATOM 657 N N . GLY A 1 84 ? 2.649 6.464 -2.314 1.00 92.50 84 GLY A N 1
ATOM 658 C CA . GLY A 1 84 ? 1.530 7.148 -1.654 1.00 92.50 84 GLY A CA 1
ATOM 659 C C . GLY A 1 84 ? 0.442 6.228 -1.092 1.00 92.50 84 GLY A C 1
ATOM 660 O O . GLY A 1 84 ? -0.416 6.694 -0.361 1.00 92.50 84 GLY A O 1
ATOM 661 N N . VAL A 1 85 ? 0.439 4.941 -1.452 1.00 93.50 85 VAL A N 1
ATOM 662 C CA . VAL A 1 85 ? -0.471 3.942 -0.859 1.00 93.50 85 VAL A CA 1
ATOM 663 C C . VAL A 1 85 ? 0.254 3.086 0.183 1.00 93.50 85 VAL A C 1
ATOM 665 O O . VAL A 1 85 ? -0.374 2.474 1.041 1.00 93.50 85 VAL A O 1
ATOM 668 N N . ARG A 1 86 ? 1.586 3.012 0.098 1.00 91.12 86 ARG A N 1
ATOM 669 C CA . ARG A 1 86 ? 2.427 2.248 1.023 1.00 91.12 86 ARG A CA 1
ATOM 670 C C . ARG A 1 86 ? 2.631 2.960 2.365 1.00 91.12 86 ARG A C 1
ATOM 672 O O . ARG A 1 86 ? 2.887 2.271 3.350 1.00 91.12 86 ARG A O 1
ATOM 679 N N . PHE A 1 87 ? 2.570 4.289 2.380 1.00 88.50 87 PHE A N 1
ATOM 680 C CA . PHE A 1 87 ? 2.740 5.146 3.555 1.00 88.50 87 PHE A CA 1
ATOM 681 C C . PHE A 1 87 ? 1.529 6.054 3.718 1.00 88.50 87 PHE A C 1
ATOM 683 O O . PHE A 1 87 ? 1.190 6.341 4.885 1.00 88.50 87 PHE A O 1
#

Radius of gyration: 17.2 Å; chains: 1; bounding box: 39×20×51 Å

pLDDT: mean 91.03, std 6.82, range [65.62, 97.81]

Secondary structure (DSSP, 8-state):
-GGGSPPPPPPPGGG--TT----------HHHHHHHHHHHHHHHHHHHH-HHHHHHHHHHHHHHS---SS-SSS----SGGGHHHH-